Protein AF-A0A962GBC9-F1 (afdb_monomer_lite)

Radius of gyration: 17.8 Å; chains: 1; bounding box: 39×33×52 Å

pLDDT: mean 90.54, std 6.53, range [55.53, 97.81]

Structure (mmCIF, N/CA/C/O backbone):
data_AF-A0A962GBC9-F1
#
_entry.id   AF-A0A962GBC9-F1
#
loop_
_atom_site.group_PDB
_atom_site.id
_atom_site.type_symbol
_atom_site.label_atom_id
_atom_site.label_alt_id
_atom_site.label_comp_id
_atom_site.label_asym_id
_atom_site.label_entity_id
_atom_site.label_seq_id
_atom_site.pdbx_PDB_ins_code
_atom_site.Cartn_x
_atom_site.Cartn_y
_atom_site.Cartn_z
_atom_site.occupancy
_atom_site.B_iso_or_equiv
_atom_site.auth_seq_id
_atom_site.auth_comp_id
_atom_site.auth_asym_id
_atom_site.auth_atom_id
_atom_site.pdbx_PDB_model_num
ATOM 1 N N . ILE A 1 1 ? -8.918 -8.645 1.342 1.00 90.31 1 ILE A N 1
ATOM 2 C CA . ILE A 1 1 ? -8.628 -9.873 0.543 1.00 90.31 1 ILE A CA 1
ATOM 3 C C . ILE A 1 1 ? -7.501 -10.632 1.227 1.00 90.31 1 ILE A C 1
ATOM 5 O O . ILE A 1 1 ? -6.527 -9.983 1.582 1.00 90.31 1 ILE A O 1
ATOM 9 N N . ARG A 1 2 ? -7.615 -11.952 1.420 1.00 94.38 2 ARG A N 1
ATOM 10 C CA . ARG A 1 2 ? -6.536 -12.783 1.979 1.00 94.38 2 ARG A CA 1
ATOM 11 C C . ARG A 1 2 ? -5.603 -13.280 0.869 1.00 94.38 2 ARG A C 1
ATOM 13 O O . ARG A 1 2 ? -6.073 -13.807 -0.133 1.00 94.38 2 ARG A O 1
ATOM 20 N N . ASP A 1 3 ? -4.306 -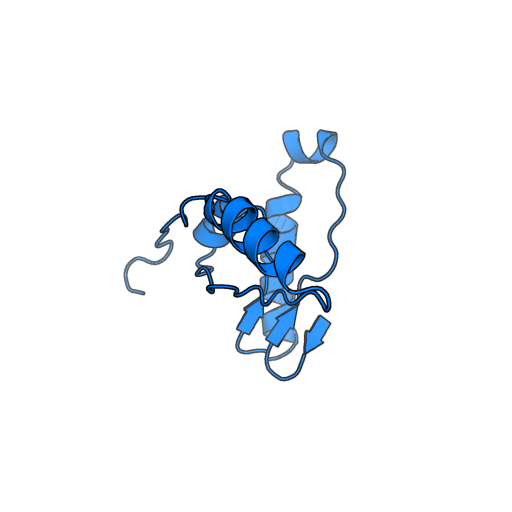13.103 1.069 1.00 94.38 3 ASP A N 1
ATOM 21 C CA . ASP A 1 3 ? -3.195 -13.509 0.205 1.00 94.38 3 ASP A CA 1
ATOM 22 C C . ASP A 1 3 ? -2.174 -14.260 1.074 1.00 94.38 3 ASP A C 1
ATOM 24 O O . ASP A 1 3 ? -1.305 -13.660 1.710 1.00 94.38 3 ASP A O 1
ATOM 28 N N . GLY A 1 4 ? -2.355 -15.578 1.197 1.00 94.69 4 GLY A N 1
ATOM 29 C CA . GLY A 1 4 ? -1.608 -16.399 2.152 1.00 94.69 4 GLY A CA 1
ATOM 30 C C . GLY A 1 4 ? -1.875 -15.975 3.600 1.00 94.69 4 GLY A C 1
ATOM 31 O O . GLY A 1 4 ? -3.003 -16.083 4.085 1.00 94.69 4 GLY A O 1
ATOM 32 N N . ASP A 1 5 ? -0.831 -15.491 4.269 1.00 95.06 5 ASP A N 1
ATOM 33 C CA . ASP A 1 5 ? -0.862 -14.991 5.652 1.00 95.06 5 ASP A CA 1
ATOM 34 C C . ASP A 1 5 ? -1.006 -13.455 5.733 1.00 95.06 5 ASP A C 1
ATOM 36 O O . ASP A 1 5 ? -0.829 -12.828 6.777 1.00 95.06 5 ASP A O 1
ATOM 40 N N . ARG A 1 6 ? -1.296 -12.814 4.593 1.00 95.75 6 ARG A N 1
ATOM 41 C CA . ARG A 1 6 ? -1.430 -11.364 4.491 1.00 95.75 6 ARG A CA 1
ATOM 42 C C . ARG A 1 6 ? -2.835 -10.957 4.069 1.00 95.75 6 ARG A C 1
ATOM 44 O O . ARG A 1 6 ? -3.361 -11.435 3.067 1.00 95.75 6 ARG A O 1
ATOM 51 N N . ALA A 1 7 ? -3.404 -9.981 4.759 1.00 96.94 7 ALA A N 1
ATOM 52 C CA . ALA A 1 7 ? -4.596 -9.268 4.333 1.00 96.94 7 ALA A CA 1
ATOM 53 C C . ALA A 1 7 ? -4.233 -8.051 3.460 1.00 96.94 7 ALA A C 1
ATOM 55 O O . ALA A 1 7 ? -3.268 -7.328 3.710 1.00 96.94 7 ALA A O 1
ATOM 56 N N . LEU A 1 8 ? -5.024 -7.809 2.416 1.00 94.69 8 LEU A N 1
ATOM 57 C CA . LEU A 1 8 ? -4.866 -6.711 1.463 1.00 94.69 8 LEU A CA 1
ATOM 58 C C . LEU A 1 8 ? -6.103 -5.807 1.461 1.00 94.69 8 LEU A C 1
ATOM 60 O O . LEU A 1 8 ? -7.191 -6.246 1.059 1.00 94.69 8 LEU A O 1
ATOM 64 N N . GLY A 1 9 ? -5.906 -4.535 1.820 1.00 91.56 9 GLY A N 1
ATOM 65 C CA . GLY A 1 9 ? -6.859 -3.444 1.592 1.00 91.56 9 GLY A CA 1
ATOM 66 C C . GLY A 1 9 ? -6.778 -2.947 0.149 1.00 91.56 9 GLY A C 1
ATOM 67 O O . GLY A 1 9 ? -6.173 -1.915 -0.127 1.00 91.56 9 GLY A O 1
ATOM 68 N N . TYR A 1 10 ? -7.303 -3.739 -0.786 1.00 85.38 10 TYR A N 1
ATOM 69 C CA . TYR A 1 10 ? -6.986 -3.598 -2.213 1.00 85.38 10 TYR A CA 1
ATOM 70 C C . TYR A 1 10 ? -7.720 -2.444 -2.910 1.00 85.38 10 TYR A C 1
ATOM 72 O O . TYR A 1 10 ? -7.155 -1.771 -3.770 1.00 85.38 10 TYR A O 1
ATOM 80 N N . TYR A 1 11 ? -8.972 -2.204 -2.526 1.00 85.56 11 TYR A N 1
ATOM 81 C CA . TYR A 1 11 ? -9.808 -1.156 -3.095 1.00 85.56 11 TYR A CA 1
ATOM 82 C C . TYR A 1 11 ? -10.397 -0.312 -1.976 1.00 85.56 11 TYR A C 1
ATOM 84 O O . TYR A 1 11 ? -10.833 -0.839 -0.955 1.00 85.56 11 TYR A O 1
ATOM 92 N N . VAL A 1 12 ? -10.429 0.999 -2.187 1.00 88.06 12 VAL A N 1
ATOM 93 C CA . VAL A 1 12 ? -11.110 1.936 -1.302 1.00 88.06 12 VAL A CA 1
ATOM 94 C C . VAL A 1 12 ? -11.687 3.066 -2.140 1.00 88.06 12 VAL A C 1
ATOM 96 O O . VAL A 1 12 ? -11.018 3.605 -3.020 1.00 88.06 12 VAL A O 1
ATOM 99 N N . GLY A 1 13 ? -12.942 3.403 -1.878 1.00 90.62 13 GLY A N 1
ATOM 100 C CA . GLY A 1 13 ? -13.632 4.536 -2.473 1.00 90.62 13 GLY A CA 1
ATOM 101 C C . GLY A 1 13 ? -14.447 5.214 -1.386 1.00 90.62 13 GLY A C 1
ATOM 102 O O . GLY A 1 13 ? -15.066 4.538 -0.567 1.00 90.62 13 GLY A O 1
ATOM 103 N N . LEU A 1 14 ? -14.404 6.539 -1.347 1.00 93.00 14 LEU A N 1
ATOM 104 C CA . LEU A 1 14 ? -15.183 7.334 -0.409 1.00 93.00 14 LEU A CA 1
ATOM 105 C C . LEU A 1 14 ? -15.514 8.694 -1.016 1.00 93.00 14 LEU A C 1
ATOM 107 O O . LEU A 1 14 ? -14.792 9.195 -1.878 1.00 93.00 14 LEU A O 1
ATOM 111 N N . ASP A 1 15 ? -16.590 9.295 -0.523 1.00 95.44 15 ASP A N 1
ATOM 112 C CA . ASP A 1 15 ? -16.889 10.693 -0.789 1.00 95.44 15 ASP A CA 1
ATOM 113 C C . ASP A 1 15 ? -16.011 11.579 0.109 1.00 95.44 15 ASP A C 1
ATOM 115 O O . ASP A 1 15 ? -16.130 11.573 1.339 1.00 95.44 15 ASP A O 1
ATOM 119 N N . TYR A 1 16 ? -15.109 12.340 -0.510 1.00 91.69 16 TYR A N 1
ATOM 120 C CA . TYR A 1 16 ? -14.190 13.227 0.199 1.00 91.69 16 TYR A CA 1
ATOM 121 C C . TYR A 1 16 ? -14.890 14.413 0.867 1.00 91.69 16 TYR A C 1
ATOM 123 O O . TYR A 1 16 ? -14.409 14.880 1.901 1.00 91.69 16 TYR A O 1
ATOM 131 N N . ALA A 1 17 ? -16.021 14.876 0.325 1.00 95.38 17 ALA A N 1
ATOM 132 C CA . ALA A 1 17 ? -16.795 15.948 0.938 1.00 95.38 17 ALA A CA 1
ATOM 133 C C . ALA A 1 17 ? -17.390 15.478 2.270 1.00 95.38 17 ALA A C 1
ATOM 135 O O . ALA A 1 17 ? -17.299 16.180 3.277 1.00 95.38 17 ALA A O 1
ATOM 136 N N . VAL A 1 18 ? -17.906 14.247 2.311 1.00 95.38 18 VAL A N 1
ATOM 137 C CA . VAL A 1 18 ? -18.389 13.645 3.561 1.00 95.38 18 VAL A CA 1
ATOM 138 C C . VAL A 1 18 ? -17.223 13.367 4.509 1.00 95.38 18 VAL A C 1
ATOM 140 O O . VAL A 1 18 ? -17.310 13.697 5.693 1.00 95.38 18 VAL A O 1
ATOM 143 N N . ASN A 1 19 ? -16.103 12.841 3.997 1.00 94.62 19 ASN A N 1
ATOM 144 C CA . ASN A 1 19 ? -14.931 12.522 4.814 1.00 94.62 19 ASN A CA 1
ATOM 145 C C . ASN A 1 19 ? -14.334 13.735 5.552 1.00 94.62 19 ASN A C 1
ATOM 147 O O . ASN A 1 19 ? -13.719 13.580 6.604 1.00 94.62 19 ASN A O 1
ATOM 151 N N . ALA A 1 20 ? -14.514 14.943 5.013 1.00 91.75 20 ALA A N 1
ATOM 152 C CA . ALA A 1 20 ? -14.093 16.175 5.674 1.00 91.75 20 ALA A CA 1
ATOM 153 C C . ALA A 1 20 ? -14.879 16.461 6.968 1.00 91.75 20 ALA A C 1
ATOM 155 O O . ALA A 1 20 ? -14.358 17.113 7.868 1.00 91.75 20 ALA A O 1
ATOM 156 N N . SER A 1 21 ? -16.117 15.968 7.069 1.00 95.31 21 SER A N 1
ATOM 157 C CA . SER A 1 21 ? -16.991 16.148 8.238 1.00 95.31 21 SER A CA 1
ATOM 158 C C . SER A 1 21 ? -17.003 14.943 9.183 1.00 95.31 21 SER A C 1
ATOM 160 O O . SER A 1 21 ? -17.158 15.100 10.392 1.00 95.31 21 SER A O 1
ATOM 162 N N . VAL A 1 22 ? -16.814 13.739 8.639 1.00 94.31 22 VAL A N 1
ATOM 163 C CA . VAL A 1 22 ? -16.819 12.470 9.375 1.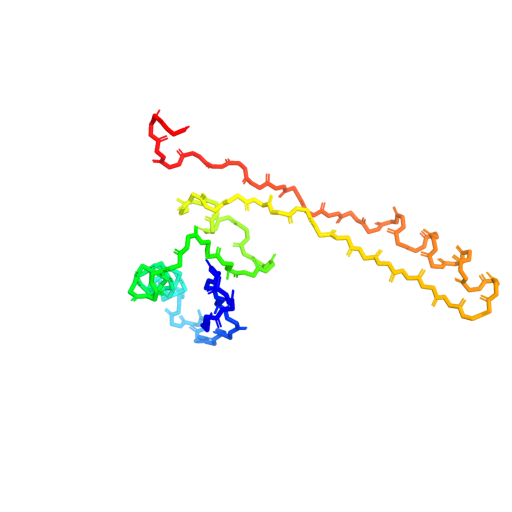00 94.31 22 VAL A CA 1
ATOM 164 C C . VAL A 1 22 ? -15.599 11.667 8.929 1.00 94.31 22 VAL A C 1
ATOM 166 O O . VAL A 1 22 ? -15.459 11.458 7.731 1.00 94.31 22 VAL A O 1
ATOM 169 N N . PRO A 1 23 ? -14.728 11.165 9.823 1.00 91.44 23 PRO A N 1
ATOM 170 C CA . PRO A 1 23 ? -13.454 10.544 9.444 1.00 91.44 23 PRO A CA 1
ATOM 171 C C . PRO A 1 23 ? -13.619 9.117 8.875 1.00 91.44 23 PRO A C 1
ATOM 173 O O . PRO A 1 23 ? -13.114 8.137 9.427 1.00 91.44 23 PRO A O 1
ATOM 176 N N . ILE A 1 24 ? -14.322 8.991 7.746 1.00 94.44 24 ILE A N 1
ATOM 177 C CA . ILE A 1 24 ? -14.660 7.727 7.078 1.00 94.44 24 ILE A CA 1
ATOM 178 C C . ILE A 1 24 ? -13.396 6.962 6.696 1.00 94.44 24 ILE A C 1
ATOM 180 O O . ILE A 1 24 ? -13.309 5.766 6.950 1.00 94.44 24 ILE A O 1
ATOM 184 N N . TYR A 1 25 ? -12.393 7.634 6.129 1.00 93.00 25 TYR A N 1
ATOM 185 C CA . TYR A 1 25 ? -11.154 6.979 5.716 1.00 93.00 25 TYR A CA 1
ATOM 186 C C . TYR A 1 25 ? -10.433 6.321 6.895 1.00 93.00 25 TYR A C 1
ATOM 188 O O . TYR A 1 25 ? -10.009 5.172 6.795 1.00 93.00 25 TYR A O 1
ATOM 196 N N . LEU A 1 26 ? -10.349 7.011 8.037 1.00 92.38 26 LEU A N 1
ATOM 197 C CA . LEU A 1 26 ? -9.744 6.446 9.242 1.00 92.38 26 LEU A CA 1
ATOM 198 C C . LEU A 1 26 ? -10.540 5.235 9.744 1.00 92.38 26 LEU A C 1
ATOM 200 O O . LEU A 1 26 ? -9.944 4.223 10.108 1.00 92.38 26 LEU A O 1
ATOM 204 N N . ARG A 1 27 ? -11.878 5.309 9.704 1.00 94.25 27 ARG A N 1
ATOM 205 C CA . ARG A 1 27 ? -12.741 4.178 10.063 1.00 94.25 27 ARG A CA 1
ATOM 206 C C . ARG A 1 27 ? -12.523 2.979 9.139 1.00 94.25 27 ARG A C 1
ATOM 208 O O . ARG A 1 27 ? -12.445 1.860 9.627 1.00 94.25 27 ARG A O 1
ATOM 215 N N . LEU A 1 28 ? -12.379 3.202 7.834 1.00 94.75 28 LEU A N 1
ATOM 216 C CA . LEU A 1 28 ? -12.086 2.140 6.867 1.00 94.75 28 LEU A CA 1
ATOM 217 C C . LEU A 1 28 ? -10.736 1.470 7.148 1.00 94.75 28 LEU A C 1
ATOM 219 O O . LEU A 1 28 ? -10.644 0.251 7.075 1.00 94.75 28 LEU A O 1
ATOM 223 N N . LEU A 1 29 ? -9.703 2.235 7.519 1.00 94.88 29 LEU A N 1
ATOM 224 C CA . LEU A 1 29 ? -8.419 1.650 7.921 1.00 94.88 29 LEU A CA 1
ATOM 225 C C . LEU A 1 29 ? -8.553 0.767 9.169 1.00 94.88 29 LEU A C 1
ATOM 227 O O . LEU A 1 29 ? -7.946 -0.294 9.220 1.00 94.88 29 LEU A O 1
ATOM 231 N N . GLN A 1 30 ? -9.354 1.173 10.156 1.00 95.12 30 GLN A N 1
ATOM 232 C CA . GLN A 1 30 ? -9.611 0.349 11.343 1.00 95.12 30 GLN A CA 1
ATOM 233 C C . GLN A 1 30 ? -10.357 -0.941 10.992 1.00 95.12 30 GLN A C 1
ATOM 235 O O . GLN A 1 30 ? -9.957 -2.005 11.443 1.00 95.12 30 GLN A O 1
ATOM 240 N N . LEU A 1 31 ? -11.380 -0.863 10.136 1.00 95.69 31 LEU A N 1
ATOM 241 C CA . LEU A 1 31 ? -12.117 -2.047 9.685 1.00 95.69 31 LEU A CA 1
ATOM 242 C C . LEU A 1 31 ? -11.215 -3.043 8.948 1.00 95.69 31 LEU A C 1
ATOM 244 O O . LEU A 1 31 ? -11.358 -4.239 9.133 1.00 95.69 31 LEU A O 1
ATOM 248 N N . LEU A 1 32 ? -10.232 -2.570 8.176 1.00 95.81 32 LEU A N 1
ATOM 249 C CA . LEU A 1 32 ? -9.257 -3.465 7.545 1.00 95.81 32 LEU A CA 1
ATOM 250 C C . LEU A 1 32 ? -8.388 -4.226 8.561 1.00 95.81 32 LEU A C 1
ATOM 252 O O . LEU A 1 32 ? -7.914 -5.313 8.241 1.00 95.81 32 LEU A O 1
ATOM 256 N N . ILE A 1 33 ? -8.149 -3.659 9.750 1.00 96.06 33 ILE A N 1
ATOM 257 C CA . ILE A 1 33 ? -7.459 -4.353 10.849 1.00 96.06 33 ILE A CA 1
ATOM 258 C C . ILE A 1 33 ? -8.367 -5.440 11.414 1.00 96.06 33 ILE A C 1
ATOM 260 O O . ILE A 1 33 ? -7.916 -6.575 11.549 1.00 96.06 33 ILE A O 1
ATOM 264 N N . ASP A 1 34 ? -9.630 -5.103 11.683 1.00 97.06 34 ASP A N 1
ATOM 265 C CA . ASP A 1 34 ? -10.629 -6.061 12.162 1.00 97.06 34 ASP A CA 1
ATOM 266 C C . ASP A 1 34 ? -10.759 -7.234 11.170 1.00 97.06 34 ASP A C 1
ATOM 268 O O . ASP A 1 34 ? -10.581 -8.388 11.555 1.00 97.06 34 ASP A O 1
ATOM 272 N N . ASP A 1 35 ? -10.910 -6.943 9.873 1.00 95.88 35 ASP A N 1
ATOM 273 C CA . ASP A 1 35 ? -10.960 -7.948 8.805 1.00 95.88 35 ASP A CA 1
ATOM 274 C C . ASP A 1 35 ? -9.701 -8.834 8.781 1.00 95.88 35 ASP A C 1
ATOM 276 O O . ASP A 1 35 ? -9.784 -10.040 8.559 1.00 95.88 35 ASP A O 1
ATOM 280 N N . ALA A 1 36 ? -8.507 -8.258 8.970 1.00 97.19 36 ALA A N 1
ATOM 281 C CA . ALA A 1 36 ? -7.257 -9.020 8.966 1.00 97.19 36 ALA A CA 1
ATOM 282 C C . ALA A 1 36 ? -7.170 -9.997 10.148 1.00 97.19 36 ALA A C 1
ATOM 284 O O . ALA A 1 36 ? -6.690 -11.118 9.974 1.00 97.19 36 ALA A O 1
ATOM 285 N N . ILE A 1 37 ? -7.665 -9.580 11.317 1.00 96.88 37 ILE A N 1
ATOM 286 C CA . ILE A 1 37 ? -7.749 -10.413 12.520 1.00 96.88 37 ILE A CA 1
ATOM 287 C C . ILE A 1 37 ? -8.764 -11.540 12.305 1.00 96.88 37 ILE A C 1
ATOM 289 O O . ILE A 1 37 ? -8.452 -12.698 12.568 1.00 96.88 37 ILE A O 1
ATOM 293 N N . GLU A 1 38 ? -9.953 -11.232 11.781 1.00 97.56 38 GLU A N 1
ATOM 294 C CA . GLU A 1 38 ? -10.982 -12.238 11.483 1.00 97.56 38 GLU A CA 1
ATOM 295 C C . GLU A 1 38 ? -10.516 -13.266 10.443 1.00 97.56 38 GLU A C 1
ATOM 297 O O . GLU A 1 38 ? -10.884 -14.440 10.501 1.00 97.56 38 GLU A O 1
ATOM 302 N N . LEU A 1 39 ? -9.676 -12.837 9.499 1.00 96.31 39 LEU A N 1
ATOM 303 C CA . LEU A 1 39 ? -9.073 -13.701 8.486 1.00 96.31 39 LEU A CA 1
ATOM 304 C C . LEU A 1 39 ? -7.868 -14.509 8.992 1.00 96.31 39 LEU A C 1
ATOM 306 O O . LEU A 1 39 ? -7.301 -15.259 8.189 1.00 96.31 39 LEU A O 1
ATOM 310 N N . ASP A 1 40 ? -7.489 -14.372 10.266 1.00 96.88 40 ASP A N 1
ATOM 311 C CA . ASP A 1 40 ? -6.326 -15.019 10.886 1.00 96.88 40 ASP A CA 1
ATOM 312 C C . ASP A 1 40 ? -5.043 -14.778 10.066 1.00 96.88 40 ASP A C 1
ATOM 314 O O . ASP A 1 40 ? -4.348 -15.707 9.652 1.00 96.88 40 ASP A O 1
ATOM 318 N N . CYS A 1 41 ? -4.802 -13.509 9.713 1.00 97.81 41 CYS A N 1
ATOM 319 C CA . CYS A 1 41 ? -3.617 -13.062 8.980 1.00 97.81 41 CYS A CA 1
ATOM 320 C C . CYS A 1 41 ? -2.630 -12.358 9.918 1.00 97.81 41 CYS A C 1
ATOM 322 O O . CYS A 1 41 ? -3.014 -11.476 10.684 1.00 97.81 41 CYS A O 1
ATOM 324 N N . ASN A 1 42 ? -1.340 -12.662 9.782 1.00 96.38 42 ASN A N 1
ATOM 325 C CA . ASN A 1 42 ? -0.285 -12.031 10.580 1.00 96.38 42 ASN A CA 1
ATOM 326 C C . ASN A 1 42 ? 0.216 -10.692 10.010 1.00 96.38 42 ASN A C 1
ATOM 328 O O . ASN A 1 42 ? 0.905 -9.939 10.701 1.00 96.38 42 ASN A O 1
ATOM 332 N N . GLU A 1 43 ? -0.107 -10.372 8.753 1.00 95.81 43 GLU A N 1
ATOM 333 C CA . GLU A 1 43 ? 0.270 -9.108 8.113 1.00 95.81 43 GLU A CA 1
ATOM 334 C C . GLU A 1 43 ? -0.940 -8.428 7.460 1.00 95.81 43 GLU A C 1
ATOM 336 O O . GLU A 1 43 ? -1.737 -9.066 6.777 1.00 95.81 43 GLU A O 1
ATOM 341 N N . LEU A 1 44 ? -1.043 -7.102 7.586 1.00 95.81 44 LEU A N 1
ATOM 342 C CA . LEU A 1 44 ? -1.996 -6.282 6.836 1.00 95.81 44 LEU A CA 1
ATOM 343 C C . LEU A 1 44 ? -1.254 -5.271 5.961 1.00 95.81 44 LEU A C 1
ATOM 345 O O . LEU A 1 44 ? -0.516 -4.413 6.447 1.00 95.81 44 LEU A O 1
ATOM 349 N N . SER A 1 45 ? -1.509 -5.319 4.655 1.00 95.00 45 SER A N 1
ATOM 350 C CA . SER A 1 45 ? -1.071 -4.287 3.722 1.00 95.00 45 SER A CA 1
ATOM 351 C C . SER A 1 45 ? -2.179 -3.268 3.472 1.00 95.00 45 SER A C 1
ATOM 353 O O . SER A 1 45 ? -3.175 -3.545 2.798 1.00 95.00 45 SER A O 1
ATOM 355 N N . PHE A 1 46 ? -1.955 -2.042 3.941 1.00 93.44 46 PHE A N 1
ATOM 356 C CA . PHE A 1 46 ? -2.820 -0.896 3.658 1.00 93.44 46 PHE A CA 1
ATOM 357 C C . PHE A 1 46 ? -2.592 -0.269 2.269 1.00 93.44 46 PHE A C 1
ATOM 359 O O . PHE A 1 46 ? -3.249 0.709 1.907 1.00 93.44 46 PHE A O 1
ATOM 366 N N . GLY A 1 47 ? -1.613 -0.751 1.500 1.00 90.12 47 GLY A N 1
ATOM 367 C CA . GLY A 1 47 ? -1.202 -0.144 0.232 1.00 90.12 47 GLY A CA 1
ATOM 368 C C . GLY A 1 47 ? -0.309 1.096 0.392 1.00 90.12 47 GLY A C 1
ATOM 369 O O . GLY A 1 47 ? 0.155 1.418 1.484 1.00 90.12 47 GLY A O 1
ATOM 370 N N . ARG A 1 48 ? -0.069 1.806 -0.718 1.00 85.44 48 ARG A N 1
ATOM 371 C CA . ARG A 1 48 ? 1.095 2.705 -0.892 1.00 85.44 48 ARG A CA 1
ATOM 372 C C . ARG A 1 48 ? 0.887 4.179 -0.513 1.00 85.44 48 ARG A C 1
ATOM 374 O O . ARG A 1 48 ? 1.865 4.872 -0.281 1.00 85.44 48 ARG A O 1
ATOM 381 N N . THR A 1 49 ? -0.349 4.673 -0.504 1.00 84.06 49 THR A N 1
ATOM 382 C CA . THR A 1 49 ? -0.670 6.105 -0.301 1.00 84.06 49 THR A CA 1
ATOM 383 C C . THR A 1 49 ? -1.017 6.423 1.155 1.00 84.06 49 THR A C 1
ATOM 385 O O . THR A 1 49 ? -1.084 5.506 1.965 1.00 84.06 49 THR A O 1
ATOM 388 N N . ALA A 1 50 ? -1.269 7.695 1.495 1.00 84.81 50 ALA A N 1
ATOM 389 C CA . ALA A 1 50 ? -1.755 8.119 2.818 1.00 84.81 50 ALA A CA 1
ATOM 390 C C . ALA A 1 50 ? -0.922 7.547 3.984 1.00 84.81 50 ALA A C 1
ATOM 392 O O . ALA A 1 50 ? -1.435 6.853 4.863 1.00 84.81 50 ALA A O 1
ATOM 393 N N . MET A 1 51 ? 0.388 7.808 3.952 1.00 86.75 51 MET A N 1
ATOM 394 C CA . MET A 1 51 ? 1.343 7.222 4.896 1.00 86.75 51 MET A CA 1
ATOM 395 C C . MET A 1 51 ? 1.081 7.648 6.348 1.00 86.75 51 MET A C 1
ATOM 397 O O . MET A 1 51 ? 1.184 6.823 7.249 1.00 86.75 51 MET A O 1
ATOM 401 N N . GLU A 1 52 ? 0.684 8.900 6.583 1.00 88.88 52 GLU A N 1
ATOM 402 C CA . GLU A 1 52 ? 0.482 9.454 7.930 1.00 88.88 52 GLU A CA 1
ATOM 403 C C . GLU A 1 52 ? -0.636 8.766 8.747 1.00 88.88 52 GLU A C 1
ATOM 405 O O . GLU A 1 52 ? -0.355 8.327 9.870 1.00 88.88 52 GLU A O 1
ATOM 410 N N . PRO A 1 53 ? -1.879 8.605 8.234 1.00 90.19 53 PRO A N 1
ATOM 411 C CA . PRO A 1 53 ? -2.918 7.857 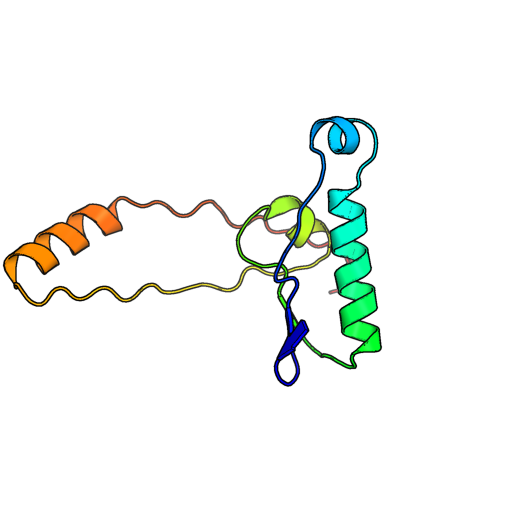8.946 1.00 90.19 53 PRO A CA 1
ATOM 412 C C . PRO A 1 53 ? -2.518 6.412 9.246 1.00 90.19 53 PRO A C 1
ATOM 414 O O . PRO A 1 53 ? -2.814 5.897 10.320 1.00 90.19 53 PRO A O 1
ATOM 417 N N . LYS A 1 54 ? -1.810 5.763 8.317 1.00 92.44 54 LYS A N 1
ATOM 418 C CA . LYS A 1 54 ? -1.377 4.367 8.460 1.00 92.44 54 LYS A CA 1
ATOM 419 C C . LYS A 1 54 ? -0.292 4.224 9.520 1.00 92.44 54 LYS A C 1
ATOM 421 O O . LYS A 1 54 ? -0.396 3.356 10.381 1.00 92.44 54 LYS A O 1
ATOM 426 N N . ALA A 1 55 ? 0.704 5.109 9.507 1.00 91.38 55 ALA A N 1
ATOM 427 C CA . ALA A 1 55 ? 1.745 5.146 10.529 1.00 91.38 55 ALA A CA 1
ATOM 428 C C . ALA A 1 55 ? 1.146 5.384 11.923 1.00 91.38 55 ALA A C 1
ATOM 430 O O . ALA A 1 55 ? 1.541 4.739 12.890 1.00 91.38 55 ALA A O 1
ATOM 431 N N . SER A 1 56 ? 0.127 6.242 12.026 1.00 91.12 56 SER A N 1
ATOM 432 C CA . SER A 1 56 ? -0.592 6.482 13.287 1.00 91.12 56 SER A CA 1
ATOM 433 C C . SER A 1 56 ? -1.293 5.234 13.846 1.00 91.12 56 SER A C 1
ATOM 435 O O . SER A 1 56 ? -1.503 5.157 15.052 1.00 91.12 56 SER A O 1
ATOM 437 N N . LEU A 1 57 ? -1.613 4.246 13.003 1.00 92.06 57 LEU A N 1
ATOM 438 C CA . LEU A 1 57 ? -2.161 2.944 13.407 1.00 92.06 57 LEU A CA 1
ATOM 439 C C . LEU A 1 57 ? -1.076 1.892 13.700 1.00 92.06 57 LEU A C 1
ATOM 441 O O . LEU A 1 57 ? -1.397 0.756 14.030 1.00 92.06 57 LEU A O 1
ATOM 445 N N . GLY A 1 58 ? 0.204 2.255 13.589 1.00 90.81 58 GLY A N 1
ATOM 446 C CA . GLY A 1 58 ? 1.339 1.362 13.830 1.00 90.81 58 GLY A CA 1
ATOM 447 C C . GLY A 1 58 ? 1.846 0.657 12.574 1.00 90.81 58 GLY A C 1
ATOM 448 O O . GLY A 1 58 ? 2.708 -0.214 12.673 1.00 90.81 58 GLY A O 1
ATOM 449 N N . ALA A 1 59 ? 1.349 1.024 11.388 1.00 92.50 59 ALA A N 1
ATOM 450 C CA . ALA A 1 59 ? 1.879 0.482 10.145 1.00 92.50 59 ALA A CA 1
ATOM 451 C C . ALA A 1 59 ? 3.311 0.981 9.911 1.00 92.50 59 ALA A C 1
ATOM 453 O O . ALA A 1 59 ? 3.596 2.175 10.006 1.00 92.50 59 ALA A O 1
ATOM 454 N N . THR A 1 60 ? 4.201 0.067 9.539 1.00 91.25 60 THR A N 1
ATOM 455 C CA . THR A 1 60 ? 5.577 0.389 9.158 1.00 91.25 60 THR A CA 1
ATOM 456 C C . THR A 1 60 ? 5.706 0.417 7.639 1.00 91.25 60 THR A C 1
ATOM 458 O O . THR A 1 60 ? 5.105 -0.390 6.924 1.00 91.25 60 THR A O 1
ATOM 461 N N . ALA A 1 61 ? 6.476 1.369 7.106 1.00 89.94 61 ALA A N 1
ATOM 462 C CA . ALA A 1 61 ? 6.696 1.431 5.668 1.00 89.94 61 ALA A CA 1
ATOM 463 C C . ALA A 1 61 ? 7.612 0.288 5.211 1.00 89.94 61 ALA A C 1
ATOM 465 O O . ALA A 1 61 ? 8.710 0.094 5.731 1.00 89.94 61 ALA A O 1
ATOM 466 N N . LYS A 1 62 ? 7.177 -0.438 4.181 1.00 89.25 62 LYS A N 1
ATOM 467 C CA . LYS A 1 62 ? 7.989 -1.436 3.479 1.00 89.25 62 LYS A CA 1
ATOM 468 C C . LYS A 1 62 ? 8.559 -0.831 2.200 1.00 89.25 62 LYS A C 1
ATOM 470 O O . LYS A 1 62 ? 7.812 -0.376 1.331 1.00 89.25 62 LYS A O 1
ATOM 475 N N . ALA A 1 63 ? 9.885 -0.868 2.070 1.00 86.50 63 ALA A N 1
ATOM 476 C CA . ALA A 1 63 ? 10.572 -0.415 0.866 1.00 86.50 63 ALA A CA 1
ATOM 477 C C . ALA A 1 63 ? 10.092 -1.203 -0.363 1.00 86.50 63 ALA A C 1
ATOM 479 O O . ALA A 1 63 ? 10.082 -2.435 -0.371 1.00 86.50 63 ALA A O 1
ATOM 480 N N . SER A 1 64 ? 9.702 -0.477 -1.408 1.00 85.50 64 SER A N 1
ATOM 481 C CA . SER A 1 64 ? 9.304 -1.043 -2.695 1.00 85.50 64 SER A CA 1
ATOM 482 C C . SER A 1 64 ? 10.358 -0.713 -3.741 1.00 85.50 64 SER A C 1
ATOM 484 O O . SER A 1 64 ? 10.849 0.411 -3.797 1.00 85.50 64 SER A O 1
ATOM 486 N N . HIS A 1 65 ? 10.677 -1.685 -4.589 1.00 86.00 65 HIS A N 1
ATOM 487 C CA . HIS A 1 65 ? 11.673 -1.533 -5.643 1.00 86.00 65 HIS A CA 1
ATOM 488 C C . HIS A 1 65 ? 10.983 -1.583 -7.003 1.00 86.00 65 HIS A C 1
ATOM 490 O O . HIS A 1 65 ? 10.039 -2.347 -7.202 1.00 86.00 65 HIS A O 1
ATOM 496 N N . VAL A 1 66 ? 11.461 -0.771 -7.941 1.00 86.50 66 VAL A N 1
ATOM 497 C CA . VAL A 1 66 ? 10.974 -0.764 -9.321 1.00 86.50 66 VAL A CA 1
ATOM 498 C C . VAL A 1 66 ? 12.135 -1.144 -10.224 1.00 86.50 66 VAL A C 1
ATOM 500 O O . VAL A 1 66 ? 13.169 -0.480 -10.224 1.00 86.50 66 VAL A O 1
ATOM 503 N N . TRP A 1 67 ? 11.963 -2.219 -10.991 1.00 90.12 67 TRP A N 1
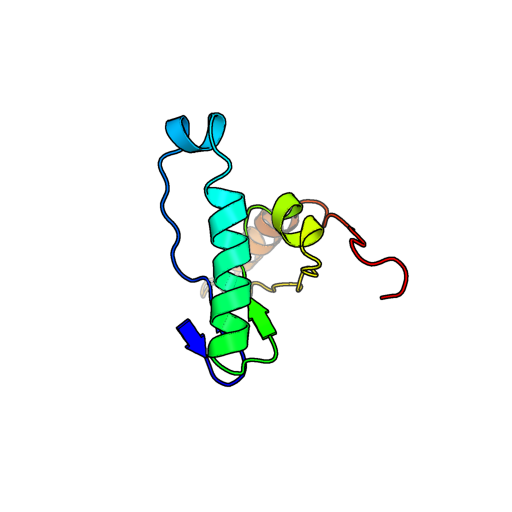ATOM 504 C CA . TRP A 1 67 ? 12.929 -2.628 -12.001 1.00 90.12 67 TRP A CA 1
ATOM 505 C C . TRP A 1 67 ? 12.426 -2.244 -13.387 1.00 90.12 67 TRP A C 1
ATOM 507 O O . TRP A 1 67 ? 11.319 -2.607 -13.782 1.00 90.12 67 TRP A O 1
ATOM 517 N N . LEU A 1 68 ? 13.245 -1.492 -14.118 1.00 90.75 68 LEU A N 1
ATOM 518 C CA . LEU A 1 68 ? 12.908 -0.966 -15.435 1.00 90.75 68 LEU A CA 1
ATOM 519 C C . LEU A 1 68 ? 13.992 -1.376 -16.417 1.00 90.75 68 LEU A C 1
ATOM 521 O O . LEU A 1 68 ? 15.175 -1.109 -16.209 1.00 90.75 68 LEU A O 1
ATOM 525 N N . ARG A 1 69 ? 13.570 -2.004 -17.510 1.00 93.44 69 ARG A N 1
ATOM 526 C CA . ARG A 1 69 ? 14.445 -2.365 -18.617 1.00 93.44 69 ARG A CA 1
ATOM 527 C C . ARG A 1 69 ? 13.730 -2.099 -19.926 1.00 93.44 69 ARG A C 1
ATOM 529 O O . ARG A 1 69 ? 12.685 -2.677 -20.206 1.00 93.44 69 ARG A O 1
ATOM 536 N N . HIS A 1 70 ? 14.344 -1.276 -20.756 1.00 95.44 70 HIS A N 1
ATOM 537 C CA . HIS A 1 70 ? 13.955 -1.081 -22.136 1.00 95.44 70 HIS A CA 1
ATOM 538 C C . HIS A 1 70 ? 14.830 -1.933 -23.063 1.00 95.44 70 HIS A C 1
ATOM 540 O O . HIS A 1 70 ? 16.006 -2.187 -22.789 1.00 95.44 70 HIS A O 1
ATOM 546 N N . ARG A 1 71 ? 14.260 -2.385 -24.185 1.00 96.69 71 ARG A N 1
ATOM 547 C CA . ARG A 1 71 ? 14.989 -3.196 -25.178 1.00 96.69 71 ARG A CA 1
ATOM 548 C C . ARG A 1 71 ? 16.096 -2.402 -25.872 1.00 96.69 71 ARG A C 1
ATOM 550 O O . ARG A 1 71 ? 17.150 -2.947 -26.169 1.00 96.69 71 ARG A O 1
ATOM 557 N N . VAL A 1 72 ? 15.858 -1.115 -26.108 1.00 97.25 72 VAL A N 1
ATOM 558 C CA . VAL A 1 72 ? 16.815 -0.203 -26.748 1.00 97.25 72 VAL A CA 1
ATOM 559 C C . VAL A 1 72 ? 17.809 0.337 -25.705 1.00 97.25 72 VAL A C 1
ATOM 561 O O . VAL A 1 72 ? 17.360 1.009 -24.770 1.00 97.25 72 VAL A O 1
ATOM 564 N N . PRO A 1 73 ? 19.133 0.121 -25.863 1.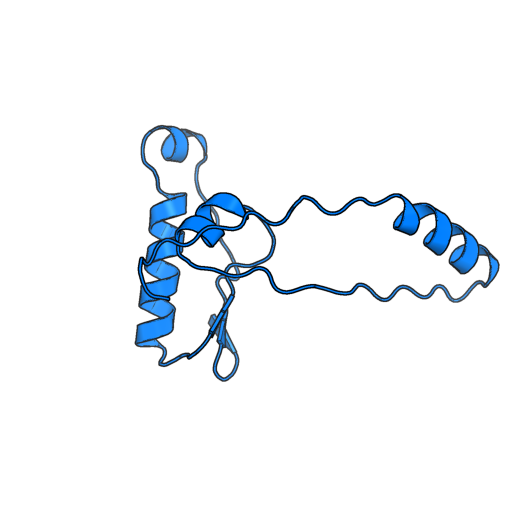00 94.88 73 PRO A N 1
ATOM 565 C CA . PRO A 1 73 ? 20.137 0.522 -24.872 1.00 94.88 73 PRO A CA 1
ATOM 566 C C . PRO A 1 73 ? 20.135 2.014 -24.530 1.00 94.88 73 PRO A C 1
ATOM 568 O O . PRO A 1 73 ? 20.222 2.360 -23.355 1.00 94.88 73 PRO A O 1
ATOM 571 N N . VAL A 1 74 ? 19.961 2.898 -25.521 1.00 95.62 74 VAL A N 1
ATOM 572 C CA . VAL A 1 74 ? 19.948 4.354 -25.283 1.00 95.62 74 VAL A CA 1
ATOM 573 C C . VAL A 1 74 ? 18.789 4.791 -24.378 1.00 95.62 74 VAL A C 1
ATOM 575 O O . VAL A 1 74 ? 18.942 5.688 -23.555 1.00 95.62 74 VAL A O 1
ATOM 578 N N . VAL A 1 75 ? 17.649 4.099 -24.437 1.00 96.12 75 VAL A N 1
ATOM 579 C CA . VAL A 1 75 ? 16.493 4.411 -23.584 1.00 96.12 75 VAL A CA 1
ATOM 580 C C . VAL A 1 75 ? 16.760 4.020 -22.129 1.00 96.12 75 VAL A C 1
ATOM 582 O O . VAL A 1 75 ? 16.298 4.707 -21.226 1.00 96.12 75 VAL A O 1
ATOM 585 N N . ASN A 1 76 ? 17.561 2.979 -21.872 1.00 95.00 76 ASN A N 1
ATOM 586 C CA . ASN A 1 76 ? 17.957 2.630 -20.502 1.00 95.00 76 ASN A CA 1
ATOM 587 C C . ASN A 1 76 ? 18.779 3.743 -19.838 1.00 95.00 76 ASN A C 1
ATOM 589 O O . ASN A 1 76 ? 18.618 3.985 -18.643 1.00 95.00 76 ASN A O 1
ATOM 593 N N . VAL A 1 77 ? 19.618 4.443 -20.611 1.00 93.44 77 VAL A N 1
ATOM 594 C CA . VAL A 1 77 ? 20.377 5.602 -20.114 1.00 93.44 77 VAL A CA 1
ATOM 595 C C . VAL A 1 77 ? 19.420 6.726 -19.715 1.00 93.44 77 VAL A C 1
ATOM 597 O O . VAL A 1 77 ? 19.518 7.245 -18.607 1.00 93.44 77 VAL A O 1
ATOM 600 N N . LEU A 1 78 ? 18.432 7.035 -20.561 1.00 94.69 78 LEU A N 1
ATOM 601 C CA . LEU A 1 78 ? 17.419 8.049 -20.257 1.00 94.69 78 LEU A CA 1
ATOM 602 C C . LEU A 1 78 ? 16.575 7.685 -19.026 1.00 94.69 78 LEU A C 1
ATOM 604 O O . LEU A 1 78 ? 16.354 8.529 -18.163 1.00 94.69 78 LEU A O 1
ATOM 608 N N . ILE A 1 79 ? 16.121 6.432 -18.923 1.00 93.75 79 ILE A N 1
ATOM 609 C CA . ILE A 1 79 ? 15.336 5.947 -17.778 1.00 93.75 79 ILE A CA 1
ATOM 610 C C . ILE A 1 79 ? 16.118 6.145 -16.479 1.00 93.75 79 ILE A C 1
ATOM 612 O O . ILE A 1 79 ? 15.555 6.645 -15.509 1.00 93.75 79 ILE A O 1
ATOM 616 N N . ARG A 1 80 ? 17.411 5.802 -16.459 1.00 90.00 80 ARG A N 1
ATOM 617 C CA . ARG A 1 80 ? 18.258 5.985 -15.275 1.00 90.00 80 ARG A CA 1
ATOM 618 C C . ARG A 1 80 ? 18.293 7.447 -14.822 1.00 90.00 80 ARG A C 1
ATOM 620 O O . ARG A 1 80 ? 18.117 7.712 -13.636 1.00 90.00 80 ARG A O 1
ATOM 627 N N . GLU A 1 81 ? 18.465 8.376 -15.758 1.00 90.38 81 GLU A N 1
ATOM 628 C CA . GLU A 1 81 ? 18.506 9.814 -15.465 1.00 90.38 81 GLU A CA 1
ATOM 629 C C . GLU A 1 81 ? 17.162 10.363 -14.975 1.00 90.38 81 GLU A C 1
ATOM 631 O O . GLU A 1 81 ? 17.116 11.167 -14.045 1.00 90.38 81 GLU A O 1
ATOM 636 N N . VAL A 1 82 ? 16.052 9.927 -15.576 1.00 91.25 82 VAL A N 1
ATOM 637 C CA . VAL A 1 82 ? 14.710 10.375 -15.178 1.00 91.25 82 VAL A CA 1
ATOM 638 C C . VAL A 1 82 ? 14.343 9.829 -13.799 1.00 91.25 82 VAL A C 1
ATOM 640 O O . VAL A 1 82 ? 13.918 10.591 -12.932 1.00 91.25 82 VAL A O 1
ATOM 643 N N . PHE A 1 83 ? 14.539 8.531 -13.562 1.00 88.12 83 PHE A N 1
ATOM 644 C CA . PHE A 1 83 ? 14.169 7.907 -12.291 1.00 88.12 83 PHE A CA 1
ATOM 645 C C . PHE A 1 83 ? 15.075 8.326 -11.134 1.00 88.12 83 PHE A C 1
ATOM 647 O O . PHE A 1 83 ? 14.588 8.431 -10.013 1.00 88.12 83 PHE A O 1
ATOM 654 N N . GLY A 1 84 ? 16.345 8.656 -11.388 1.00 82.94 84 GLY A N 1
ATOM 655 C CA . GLY A 1 84 ? 17.233 9.221 -10.365 1.00 82.94 84 GLY A CA 1
ATOM 656 C C . GLY A 1 84 ? 16.759 10.568 -9.798 1.00 82.94 84 GLY A C 1
ATOM 657 O O . GLY A 1 84 ? 17.202 10.971 -8.726 1.00 82.94 84 GLY A O 1
ATOM 658 N N . ARG A 1 85 ? 15.845 11.263 -10.490 1.00 87.56 85 ARG A N 1
ATOM 659 C CA . ARG A 1 85 ? 15.254 12.534 -10.037 1.00 87.56 85 ARG A CA 1
ATOM 660 C C . ARG A 1 85 ? 13.968 12.353 -9.237 1.00 87.56 85 ARG A C 1
ATOM 662 O O . ARG A 1 85 ? 13.512 13.314 -8.620 1.00 87.56 85 ARG A O 1
ATOM 669 N N . VAL A 1 86 ? 13.382 11.157 -9.238 1.00 86.75 86 VAL A N 1
ATOM 670 C CA . VAL A 1 86 ? 12.186 10.864 -8.447 1.00 86.75 86 VAL A CA 1
ATOM 671 C C . VAL A 1 86 ? 12.604 10.778 -6.986 1.00 86.75 86 VAL A C 1
ATOM 673 O O . VAL A 1 86 ? 13.310 9.855 -6.585 1.00 86.75 86 VAL A O 1
ATOM 676 N N . ARG A 1 87 ? 12.180 11.756 -6.188 1.00 81.06 87 ARG A N 1
ATOM 677 C CA . ARG A 1 87 ? 12.384 11.734 -4.741 1.00 81.06 87 ARG A CA 1
ATOM 678 C C . ARG A 1 87 ? 11.182 11.058 -4.087 1.00 81.06 87 ARG A C 1
ATOM 680 O O . ARG A 1 87 ? 10.070 11.541 -4.291 1.00 81.06 87 ARG A O 1
ATOM 687 N N . PRO A 1 88 ? 11.369 9.944 -3.362 1.00 78.56 88 PRO A N 1
ATOM 688 C CA . PRO A 1 88 ? 10.302 9.403 -2.539 1.00 78.56 88 PRO A CA 1
ATOM 689 C C . PRO A 1 88 ? 10.007 10.366 -1.387 1.00 78.56 88 PRO A C 1
ATOM 691 O O . PRO A 1 88 ? 10.916 11.028 -0.882 1.00 78.56 88 PRO A O 1
ATOM 694 N N . ASP A 1 89 ? 8.743 10.420 -0.982 1.00 80.31 89 ASP A N 1
ATOM 695 C CA . ASP A 1 89 ? 8.331 11.155 0.210 1.00 80.31 89 ASP A CA 1
ATOM 696 C C . ASP A 1 89 ? 8.992 10.563 1.462 1.00 80.31 89 ASP A C 1
ATOM 698 O O . ASP A 1 89 ? 9.285 9.361 1.527 1.00 80.31 89 ASP A O 1
ATOM 702 N N . GLU A 1 90 ? 9.214 11.407 2.468 1.00 82.75 90 GLU A N 1
ATOM 703 C CA . GLU A 1 90 ? 9.725 10.952 3.757 1.00 82.75 90 GLU A CA 1
ATOM 704 C C . GLU A 1 90 ? 8.735 9.989 4.415 1.00 82.75 90 GLU A C 1
ATOM 706 O O . GLU A 1 90 ? 7.520 10.202 4.426 1.00 82.75 90 GLU A O 1
ATOM 711 N N . VAL A 1 91 ? 9.270 8.903 4.971 1.00 82.56 91 VAL A N 1
ATOM 712 C CA . VAL A 1 91 ? 8.471 7.923 5.700 1.00 82.56 91 VAL A CA 1
ATOM 713 C C . VAL A 1 91 ? 8.139 8.501 7.078 1.00 82.56 91 VAL A C 1
ATOM 715 O O . VAL A 1 91 ? 9.060 8.735 7.861 1.00 82.56 91 VAL A O 1
ATOM 718 N N . PRO A 1 92 ? 6.853 8.697 7.422 1.00 83.06 92 PRO A N 1
ATOM 719 C CA . PRO A 1 92 ? 6.491 9.159 8.752 1.00 83.06 92 PRO A CA 1
ATOM 720 C C . PRO A 1 92 ? 6.760 8.057 9.785 1.00 83.06 92 PRO A C 1
ATOM 722 O O . PRO A 1 92 ? 6.205 6.962 9.691 1.00 83.06 92 PRO A O 1
ATOM 725 N N . GLU A 1 93 ? 7.572 8.352 10.803 1.00 78.19 93 GLU A N 1
ATOM 726 C CA . GLU A 1 93 ? 7.748 7.471 11.961 1.00 78.19 93 GLU A CA 1
ATOM 727 C C . GLU A 1 93 ? 6.739 7.848 13.054 1.00 78.19 93 GLU A C 1
ATOM 729 O O . GLU A 1 93 ? 6.721 8.970 13.569 1.00 78.19 93 GLU A O 1
ATOM 734 N N . ARG A 1 94 ? 5.866 6.905 13.414 1.00 82.94 94 ARG A N 1
ATOM 735 C CA . ARG A 1 94 ? 4.906 7.051 14.513 1.00 82.94 94 ARG A CA 1
ATOM 736 C C . ARG A 1 94 ? 4.947 5.801 15.377 1.00 82.94 94 ARG A C 1
ATOM 738 O O . ARG A 1 94 ? 4.922 4.686 14.868 1.00 82.94 94 ARG A O 1
ATOM 745 N N . ARG A 1 95 ? 4.980 6.003 16.693 1.00 80.19 95 ARG A N 1
ATOM 746 C CA . ARG A 1 95 ? 4.927 4.932 17.693 1.00 80.19 95 ARG A CA 1
ATOM 747 C C . ARG A 1 95 ? 3.659 5.106 18.524 1.00 80.19 95 ARG A C 1
ATOM 749 O O . ARG A 1 95 ? 3.687 5.832 19.516 1.00 80.19 95 ARG A O 1
ATOM 756 N N . PRO A 1 96 ? 2.527 4.521 18.096 1.00 84.38 96 PRO A N 1
ATOM 757 C CA . PRO A 1 96 ? 1.274 4.653 18.838 1.00 84.38 96 PRO A CA 1
ATOM 758 C C . PRO A 1 96 ? 1.290 3.878 20.163 1.00 84.38 96 PRO A C 1
ATOM 760 O O . PRO A 1 96 ? 0.524 4.193 21.072 1.00 84.38 96 PRO A O 1
ATOM 763 N N . PHE A 1 97 ? 2.183 2.897 20.306 1.00 83.62 97 PHE A N 1
ATOM 764 C CA . PHE A 1 97 ? 2.317 2.079 21.506 1.00 83.62 97 PHE A CA 1
ATOM 765 C C . PHE A 1 97 ? 3.544 2.505 22.318 1.00 83.62 97 PHE A C 1
ATOM 767 O O . PHE A 1 97 ? 4.623 2.711 2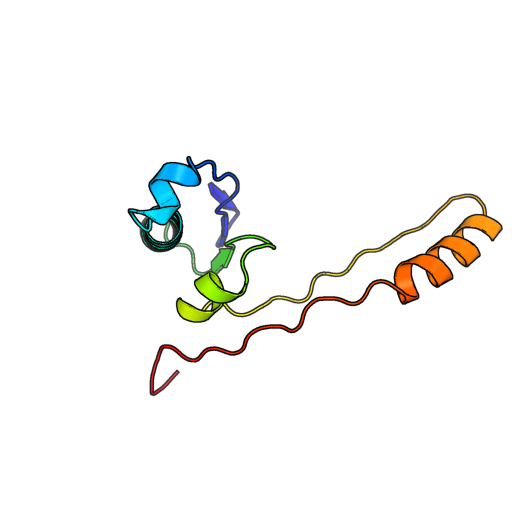1.769 1.00 83.62 97 PHE A O 1
ATOM 774 N N . LYS A 1 98 ? 3.385 2.619 23.642 1.00 76.94 98 LYS A N 1
ATOM 775 C CA . LYS A 1 98 ? 4.450 3.075 24.556 1.00 76.94 98 LYS A CA 1
ATOM 776 C C . LYS A 1 98 ? 5.636 2.105 24.662 1.00 76.94 98 LYS A C 1
ATOM 778 O O . LYS A 1 98 ? 6.741 2.558 24.928 1.00 76.94 98 LYS A O 1
ATOM 783 N N . ASN A 1 99 ? 5.393 0.805 24.471 1.00 70.38 99 ASN A N 1
ATOM 784 C CA . ASN A 1 99 ? 6.350 -0.276 24.747 1.00 70.38 99 ASN A CA 1
ATOM 785 C C . ASN A 1 99 ? 6.531 -1.248 23.559 1.00 70.38 99 ASN A C 1
ATOM 787 O O . ASN A 1 99 ? 6.861 -2.408 23.792 1.00 70.38 99 ASN A O 1
ATOM 791 N N . ALA A 1 100 ? 6.245 -0.817 22.325 1.00 55.53 100 ALA A N 1
ATOM 792 C CA . ALA A 1 100 ? 6.438 -1.641 21.125 1.00 55.53 100 ALA A CA 1
ATOM 793 C C . ALA A 1 100 ? 7.793 -1.371 20.463 1.00 55.53 100 ALA A C 1
ATOM 795 O O . ALA A 1 100 ? 8.195 -0.182 20.417 1.00 55.53 100 ALA A O 1
#

Sequence (100 aa):
IRDGDRALGYYVGLDYAVNASVPIYLRLLQLLIDDAIELDCNELSFGRTAMEPKASLGATAKASHVWLRHRVPVVNVLIREVFGRVRPDEVPERRPFKNA

Secondary structure (DSSP, 8-state):
-EETTEEE-------HHHHTTS-HHHHHHHHHHHHHHHTT-SEEE--SS-HHHHHHTTPPPPP-------SSHHHHHHHHHHHTT-PPPPPPP---STT-

Foldseek 3Di:
DDDPLEQEPDDDDDDVVVCVVPVVVLVSVVVSVVVSVVVNHPYYDPDDDDQPSCLLVVDDDDDDDDDDDDPDPVVVVVVCVVVVPDDDDDRDHDDNDPPD